Protein AF-A0A6N9BE50-F1 (afdb_monomer)

Sequence (138 aa):
MADLAGRLWEARRAGTLVEAEARQDLAGLDDAYRVQERAVRASGHARAGWKVGSTSAEARRKLGTDRPGAGALLEPFCFEAGAEVPVFAAHAPAVEGEFVFVMGEGLPPREAPFEREDVMAAVMGVTGGIEVVGSRFE

Mean predicted aligned error: 3.66 Å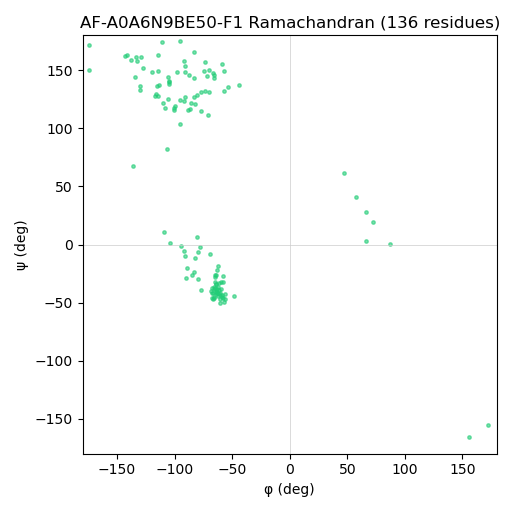

Nearest PDB structures (foldseek):
  8ih6-assembly1_B  TM=8.734E-01  e=4.306E-06  Pseudomonas sp.
  2eb6-assembly1_D-2  TM=8.739E-01  e=4.039E-06  Escherichia coli
  2eb6-assembly1_A  TM=8.717E-01  e=5.926E-06  Escherichia coli
  5d2j-assembly1_A  TM=7.900E-01  e=5.196E-05  Pseudomonas putida
  5d2i-assembly2_B  TM=8.525E-01  e=3.106E-04  Pseudomonas putida

Solvent-accessible surface area (backbone atoms only — not comparable to full-atom values): 8536 Å² total; per-residue (Å²): 115,96,58,53,24,57,52,48,45,49,18,65,75,71,47,45,67,40,66,58,70,75,58,70,78,50,90,43,69,70,48,50,50,53,36,50,53,46,21,50,59,70,65,74,57,59,72,69,49,74,45,80,40,45,80,48,75,65,46,12,62,76,70,74,40,96,59,62,45,81,44,81,35,41,48,94,78,63,75,63,92,90,63,90,76,95,78,43,73,78,22,62,62,46,81,45,85,44,80,42,76,41,67,71,46,85,84,75,93,64,94,67,82,83,50,70,67,60,54,57,71,25,43,68,45,76,43,83,41,77,44,80,46,63,47,45,52,100

pLDDT: mean 93.84, std 5.9, range [52.91, 98.19]

Secondary structure (DSSP, 8-state):
-TTHHHHHHHHHHHT--B-GGGGTT--SHHHHHHHHHHHHHHH-PPEEEEEEE--SHHHHHHHT-SS-EEEEEEGGG---TT------GGG--EEEEEEEEEESS-----SSPPPHHHHHHHEEEEEEEEEEE--SB-

Structure (mmCIF, N/CA/C/O backbone):
data_AF-A0A6N9BE50-F1
#
_entry.id   AF-A0A6N9BE50-F1
#
loop_
_atom_site.group_PDB
_atom_site.id
_atom_site.type_symbol
_atom_site.label_atom_id
_atom_site.label_alt_id
_atom_site.label_comp_id
_atom_site.label_asym_id
_atom_site.label_entity_id
_atom_site.label_seq_id
_atom_site.pdbx_PDB_ins_code
_atom_site.Cartn_x
_atom_site.Cartn_y
_atom_site.Cartn_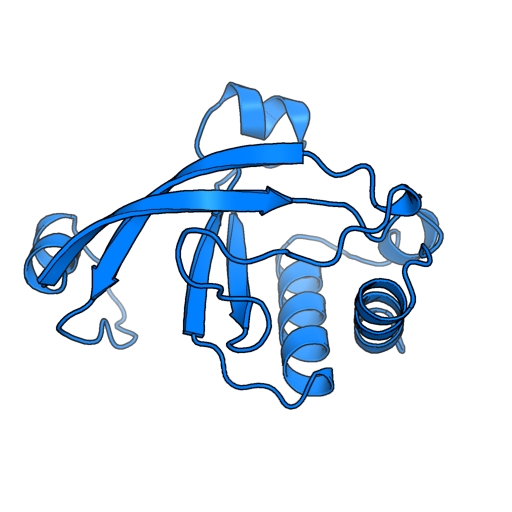z
_atom_site.occupancy
_atom_site.B_iso_or_equiv
_atom_site.auth_seq_id
_atom_site.auth_comp_id
_atom_site.auth_asym_id
_atom_site.auth_atom_id
_atom_site.pdbx_PDB_model_num
ATOM 1 N N . MET A 1 1 ? 4.307 -0.035 -20.686 1.00 52.91 1 MET A N 1
ATOM 2 C CA . MET A 1 1 ? 3.083 -0.363 -19.887 1.00 52.91 1 MET A CA 1
ATOM 3 C C . MET A 1 1 ? 2.667 -1.846 -19.856 1.00 52.91 1 MET A C 1
ATOM 5 O O . MET A 1 1 ? 2.378 -2.330 -18.765 1.00 52.91 1 MET A O 1
ATOM 9 N N . ALA A 1 2 ? 2.558 -2.568 -20.983 1.00 54.88 2 ALA A N 1
ATOM 10 C CA . ALA A 1 2 ? 2.282 -4.017 -20.956 1.00 54.88 2 ALA A CA 1
ATOM 11 C C . ALA A 1 2 ? 3.542 -4.735 -20.438 1.00 54.88 2 ALA A C 1
ATOM 13 O O . ALA A 1 2 ? 4.574 -4.635 -21.080 1.00 54.88 2 ALA A O 1
ATOM 14 N N . ASP A 1 3 ? 3.656 -5.365 -19.277 1.00 86.50 3 ASP A N 1
ATOM 15 C CA . ASP A 1 3 ? 2.755 -5.826 -18.226 1.00 86.50 3 ASP A CA 1
ATOM 16 C C . ASP A 1 3 ? 3.405 -5.454 -16.869 1.00 86.50 3 ASP A C 1
ATOM 18 O O . ASP A 1 3 ? 3.937 -6.290 -16.142 1.00 86.50 3 ASP A O 1
ATOM 22 N N . LEU A 1 4 ? 3.499 -4.153 -16.554 1.00 94.81 4 LEU A N 1
ATOM 23 C CA . LEU A 1 4 ? 4.179 -3.725 -15.317 1.00 94.81 4 LEU A CA 1
ATOM 24 C C . LEU A 1 4 ? 3.470 -4.277 -14.069 1.00 94.81 4 LEU A C 1
ATOM 26 O O . LEU A 1 4 ? 4.117 -4.663 -13.103 1.00 94.81 4 LEU A O 1
ATOM 30 N N . ALA A 1 5 ? 2.142 -4.351 -14.114 1.00 95.75 5 ALA A N 1
ATOM 31 C CA . ALA A 1 5 ? 1.327 -4.899 -13.041 1.00 95.75 5 ALA A CA 1
ATOM 32 C C . ALA A 1 5 ? 1.647 -6.373 -12.741 1.00 95.75 5 ALA A C 1
ATOM 34 O O . ALA A 1 5 ? 1.899 -6.704 -11.583 1.00 95.75 5 ALA A O 1
ATOM 35 N N . GLY A 1 6 ? 1.674 -7.239 -13.760 1.00 95.50 6 GLY A N 1
ATOM 36 C CA . GLY A 1 6 ? 2.025 -8.648 -13.597 1.00 95.50 6 GLY A CA 1
ATOM 37 C C . GLY A 1 6 ? 3.469 -8.825 -13.142 1.00 95.50 6 GLY A C 1
ATOM 38 O O . GLY A 1 6 ? 3.720 -9.558 -12.190 1.00 95.50 6 GLY A O 1
ATOM 39 N N . ARG A 1 7 ? 4.412 -8.061 -13.712 1.00 96.19 7 ARG A N 1
ATOM 40 C CA . ARG A 1 7 ? 5.819 -8.064 -13.269 1.00 96.19 7 ARG A CA 1
ATOM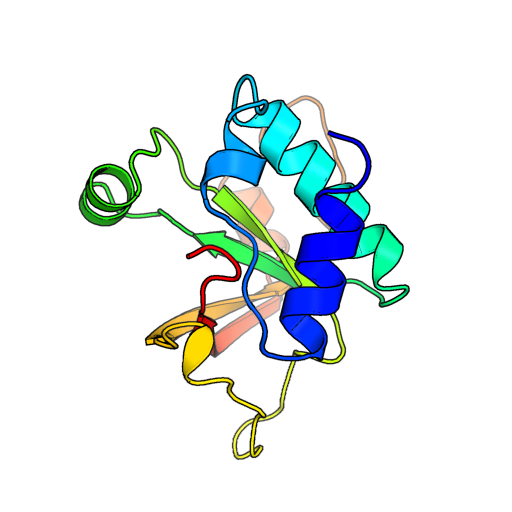 41 C C . ARG A 1 7 ? 5.971 -7.699 -11.793 1.00 96.19 7 ARG A C 1
ATOM 43 O O . ARG A 1 7 ? 6.689 -8.385 -11.077 1.00 96.19 7 ARG A O 1
ATOM 50 N N . LEU A 1 8 ? 5.291 -6.651 -11.323 1.00 96.44 8 LEU A N 1
ATOM 51 C CA . LEU A 1 8 ? 5.328 -6.244 -9.912 1.00 96.44 8 LEU A CA 1
ATOM 52 C C . LEU A 1 8 ? 4.689 -7.288 -8.990 1.00 96.44 8 LEU A C 1
ATOM 54 O O . LEU A 1 8 ? 5.168 -7.494 -7.873 1.00 96.44 8 LEU A O 1
ATOM 58 N N . TRP A 1 9 ? 3.620 -7.946 -9.443 1.00 96.06 9 TRP A N 1
ATOM 59 C CA . TRP A 1 9 ? 2.987 -9.029 -8.697 1.00 96.06 9 TRP A CA 1
ATOM 60 C C . TRP A 1 9 ? 3.896 -10.260 -8.585 1.00 96.06 9 TRP A C 1
ATOM 62 O O . TRP A 1 9 ? 4.109 -10.766 -7.483 1.00 96.06 9 TRP A O 1
ATOM 72 N N . GLU A 1 10 ? 4.505 -10.693 -9.687 1.00 95.94 10 GLU A N 1
ATOM 73 C CA . GLU A 1 10 ? 5.455 -11.807 -9.679 1.00 95.94 10 GLU A CA 1
ATOM 74 C C . GLU A 1 10 ? 6.706 -11.475 -8.861 1.00 95.94 10 GLU A C 1
ATOM 76 O O . GLU A 1 10 ? 7.123 -12.282 -8.035 1.00 95.94 10 GLU A O 1
ATOM 81 N N . ALA A 1 11 ? 7.238 -10.254 -8.971 1.00 96.31 11 ALA A N 1
ATOM 82 C CA . ALA A 1 11 ? 8.353 -9.788 -8.147 1.00 96.31 11 ALA A CA 1
ATOM 83 C C . ALA A 1 11 ? 8.027 -9.818 -6.644 1.00 96.31 11 ALA A C 1
ATOM 85 O O . ALA A 1 11 ? 8.856 -10.214 -5.821 1.00 96.31 11 ALA A O 1
ATOM 86 N N . ARG A 1 12 ? 6.786 -9.475 -6.269 1.00 95.25 12 ARG A N 1
ATOM 87 C CA . ARG A 1 12 ? 6.308 -9.599 -4.885 1.00 95.25 12 ARG A CA 1
ATOM 88 C C . ARG A 1 12 ? 6.309 -11.050 -4.404 1.00 95.25 12 ARG A C 1
ATOM 90 O O . ARG A 1 12 ? 6.687 -11.286 -3.262 1.00 95.25 12 ARG A O 1
ATOM 97 N N . ARG A 1 13 ? 5.886 -11.999 -5.242 1.00 94.69 13 ARG A N 1
ATOM 98 C CA . ARG A 1 13 ? 5.792 -13.426 -4.888 1.00 94.69 13 ARG A CA 1
ATOM 99 C C . ARG A 1 13 ? 7.143 -14.134 -4.877 1.00 94.69 13 ARG A C 1
ATOM 101 O O . ARG A 1 13 ? 7.373 -14.982 -4.022 1.00 94.69 13 ARG A O 1
ATOM 108 N N . ALA A 1 14 ? 8.004 -13.805 -5.834 1.00 95.62 14 ALA A N 1
ATOM 109 C CA . ALA A 1 14 ? 9.275 -14.481 -6.065 1.00 95.62 14 ALA A CA 1
ATOM 110 C C . ALA A 1 14 ? 10.450 -13.857 -5.298 1.00 95.62 14 ALA A C 1
ATOM 112 O O . ALA A 1 14 ? 11.540 -14.424 -5.295 1.00 95.62 14 ALA A O 1
ATOM 113 N N . GLY A 1 15 ? 10.259 -12.688 -4.677 1.00 96.31 15 GLY A N 1
ATOM 114 C CA . GLY A 1 15 ? 11.341 -11.982 -3.991 1.00 96.31 15 GLY A CA 1
ATOM 115 C C . GLY A 1 15 ? 12.358 -11.342 -4.931 1.00 96.31 15 GLY A C 1
ATOM 116 O O . GLY A 1 15 ? 13.477 -11.057 -4.514 1.00 96.31 15 GLY A O 1
ATOM 117 N N . THR A 1 16 ? 11.981 -11.128 -6.191 1.00 97.50 16 THR A N 1
ATOM 118 C CA . THR A 1 16 ? 12.807 -10.460 -7.201 1.00 97.50 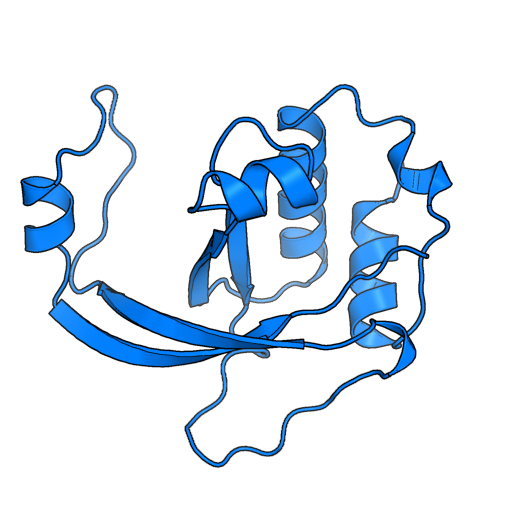16 THR A CA 1
ATOM 119 C C . THR A 1 16 ? 12.461 -8.974 -7.295 1.00 97.50 16 THR A C 1
ATOM 121 O O . THR A 1 16 ? 11.536 -8.493 -6.629 1.00 97.50 16 THR A O 1
ATOM 124 N N . LEU A 1 17 ? 13.227 -8.245 -8.106 1.00 97.81 17 LEU A N 1
ATOM 125 C CA . LEU A 1 17 ? 13.028 -6.829 -8.397 1.00 97.81 17 LEU A CA 1
ATOM 126 C C . LEU A 1 17 ? 12.667 -6.621 -9.870 1.00 97.81 17 LEU A C 1
ATOM 128 O O . LEU A 1 17 ? 12.821 -7.506 -10.713 1.00 97.81 17 LEU A O 1
ATOM 132 N N . VAL A 1 18 ? 12.133 -5.441 -10.148 1.00 97.12 18 VAL A N 1
ATOM 133 C CA . VAL A 1 18 ? 11.817 -4.918 -11.470 1.00 97.12 18 VAL A CA 1
ATOM 134 C C . VAL A 1 18 ? 12.704 -3.696 -11.690 1.00 97.12 18 VAL A C 1
ATOM 136 O O . VAL A 1 18 ? 12.696 -2.799 -10.852 1.00 97.12 18 VAL A O 1
ATOM 139 N N . GLU A 1 19 ? 13.401 -3.634 -12.825 1.00 95.94 19 GLU A N 1
ATOM 140 C CA . GLU A 1 19 ? 14.208 -2.466 -13.221 1.00 95.94 19 GLU A CA 1
ATOM 141 C C . GLU A 1 19 ? 13.480 -1.132 -12.987 1.00 95.94 19 GLU A C 1
ATOM 143 O O . GLU A 1 19 ? 12.293 -0.983 -13.329 1.00 95.94 19 GLU A O 1
ATOM 148 N N . ALA A 1 20 ? 14.193 -0.139 -12.455 1.00 92.50 20 ALA A N 1
ATOM 149 C CA . ALA A 1 20 ? 13.631 1.172 -12.142 1.00 92.50 20 ALA A CA 1
ATOM 150 C C . ALA A 1 20 ? 13.053 1.878 -13.384 1.00 92.50 20 ALA A C 1
ATOM 152 O O . ALA A 1 20 ? 12.040 2.573 -13.284 1.00 92.50 20 ALA A O 1
ATOM 153 N N . GLU A 1 21 ? 13.629 1.657 -14.566 1.00 93.56 21 GLU A N 1
ATOM 154 C CA . GLU A 1 21 ? 13.205 2.212 -15.856 1.00 93.56 21 GLU A CA 1
ATOM 155 C C . GLU A 1 21 ? 11.805 1.738 -16.250 1.00 93.56 21 GLU A C 1
ATOM 157 O O . GLU A 1 21 ? 11.111 2.408 -17.011 1.00 93.56 21 GLU A O 1
ATOM 162 N N . ALA A 1 22 ? 11.322 0.620 -15.701 1.00 91.94 22 ALA A N 1
ATOM 163 C CA . ALA A 1 22 ? 9.988 0.119 -16.007 1.00 91.94 22 ALA A CA 1
ATOM 164 C C . ALA A 1 22 ? 8.867 1.094 -15.590 1.00 91.94 22 ALA A C 1
ATOM 166 O O . ALA A 1 22 ? 7.748 0.982 -16.097 1.00 91.94 22 ALA A O 1
ATOM 167 N N . ARG A 1 23 ? 9.158 2.058 -14.700 1.00 90.56 23 ARG A N 1
ATOM 168 C CA . ARG A 1 23 ? 8.224 3.119 -14.287 1.00 90.56 23 ARG A CA 1
ATOM 169 C C . ARG A 1 23 ? 8.359 4.427 -15.079 1.00 90.56 23 ARG A C 1
ATOM 171 O O . ARG A 1 23 ? 7.583 5.342 -14.824 1.00 90.56 23 ARG A O 1
ATOM 178 N N . GLN A 1 24 ? 9.294 4.524 -16.031 1.00 88.69 24 GLN A N 1
ATOM 179 C CA . GLN A 1 24 ? 9.541 5.753 -16.807 1.00 88.69 24 GLN A CA 1
ATOM 180 C C . GLN A 1 24 ? 8.360 6.152 -17.706 1.00 88.69 24 GLN A C 1
ATOM 182 O O . GLN A 1 24 ? 8.170 7.329 -17.990 1.00 88.69 24 GLN A O 1
ATOM 187 N N . ASP A 1 25 ? 7.549 5.172 -18.116 1.00 85.69 25 ASP A N 1
ATOM 188 C CA . ASP A 1 25 ? 6.372 5.385 -18.964 1.00 85.69 25 ASP A CA 1
ATOM 189 C C . ASP A 1 25 ? 5.147 5.898 -18.181 1.00 85.69 25 ASP A C 1
ATOM 191 O O . ASP A 1 25 ? 4.103 6.146 -18.784 1.00 85.69 25 ASP A O 1
ATOM 195 N N . LEU A 1 26 ? 5.211 5.982 -16.845 1.00 90.62 26 LEU A N 1
ATOM 196 C CA . LEU A 1 26 ? 4.076 6.432 -16.038 1.00 90.62 26 LEU A CA 1
ATOM 197 C C . LEU A 1 26 ? 3.965 7.957 -16.123 1.00 90.62 26 LEU A C 1
ATOM 199 O O . LEU A 1 26 ? 4.829 8.673 -15.621 1.00 90.62 26 LEU A O 1
ATOM 203 N N . ALA A 1 27 ? 2.874 8.464 -16.704 1.00 89.06 27 ALA A N 1
ATOM 204 C CA . ALA A 1 27 ? 2.674 9.901 -16.901 1.00 89.06 27 ALA A CA 1
ATOM 205 C C . ALA A 1 27 ? 2.224 10.641 -15.626 1.00 89.06 27 ALA A C 1
ATOM 207 O O . ALA A 1 27 ? 2.034 11.857 -15.641 1.00 89.06 27 ALA A O 1
ATOM 208 N N . GLY A 1 28 ? 2.030 9.920 -14.519 1.00 87.88 28 GLY A N 1
ATOM 209 C CA . GLY A 1 28 ? 1.654 10.493 -13.235 1.00 87.88 28 GLY A CA 1
ATOM 210 C C . GLY A 1 28 ? 0.940 9.504 -12.320 1.00 87.88 28 GLY A C 1
ATOM 211 O O . GLY A 1 28 ? 0.929 8.290 -12.537 1.00 87.88 28 GLY A O 1
ATOM 212 N N . LEU A 1 29 ? 0.322 10.051 -11.275 1.00 87.81 29 LEU A N 1
ATOM 213 C CA . LEU A 1 29 ? -0.298 9.278 -10.203 1.00 87.81 29 LEU A CA 1
ATOM 214 C C . LEU A 1 29 ? -1.489 8.427 -10.674 1.00 87.81 29 LEU A C 1
ATOM 216 O O . LEU A 1 29 ? -1.667 7.313 -10.188 1.00 87.81 29 LEU A O 1
ATOM 220 N N . ASP A 1 30 ? -2.268 8.900 -11.647 1.00 91.31 30 ASP A N 1
ATOM 221 C CA . ASP A 1 30 ? -3.393 8.131 -12.196 1.00 91.31 30 ASP A CA 1
ATOM 222 C C . ASP A 1 30 ? -2.917 6.851 -12.898 1.00 91.31 30 ASP A C 1
ATOM 224 O O . ASP A 1 30 ? -3.523 5.790 -12.741 1.00 91.31 30 ASP A O 1
ATOM 228 N N . ASP A 1 31 ? -1.794 6.913 -13.619 1.00 93.56 31 ASP A N 1
ATOM 229 C CA . ASP A 1 31 ? -1.190 5.729 -14.234 1.00 93.56 31 ASP A CA 1
ATOM 230 C C . ASP A 1 31 ? -0.625 4.777 -13.180 1.00 93.56 31 ASP A C 1
ATOM 232 O O . ASP A 1 31 ? -0.822 3.564 -13.280 1.00 93.56 31 ASP A O 1
ATOM 236 N N . ALA A 1 32 ? 0.004 5.312 -12.129 1.00 93.00 32 ALA A N 1
ATOM 237 C CA . ALA A 1 32 ? 0.465 4.508 -11.001 1.00 93.00 32 ALA A CA 1
ATOM 238 C C . ALA A 1 32 ? -0.700 3.758 -10.324 1.00 93.00 32 ALA A C 1
ATOM 240 O O . ALA A 1 32 ? -0.594 2.556 -10.070 1.00 93.00 32 ALA A O 1
ATOM 241 N N . TYR A 1 33 ? -1.847 4.416 -10.114 1.00 94.38 33 TYR A N 1
ATOM 242 C CA . TYR A 1 33 ? -3.040 3.768 -9.561 1.00 94.38 33 TYR A CA 1
ATOM 243 C C . TYR A 1 33 ? -3.650 2.727 -10.503 1.00 94.38 33 TYR A C 1
ATOM 245 O O . TYR A 1 33 ? -4.059 1.663 -10.037 1.00 94.38 33 TYR A O 1
ATOM 253 N N . ARG A 1 34 ? -3.655 2.961 -11.823 1.00 95.69 34 ARG A N 1
ATOM 254 C CA . ARG A 1 34 ? -4.079 1.943 -12.804 1.00 95.69 34 ARG A CA 1
ATOM 255 C C . ARG A 1 34 ? -3.183 0.707 -12.759 1.00 95.69 34 ARG A C 1
ATOM 257 O O . ARG A 1 34 ? -3.681 -0.413 -12.870 1.00 95.69 34 ARG A O 1
ATOM 264 N N . VAL A 1 35 ? -1.871 0.885 -12.594 1.00 96.00 35 VAL A N 1
ATOM 265 C CA . VAL A 1 35 ? -0.930 -0.234 -12.422 1.00 96.00 35 VAL A CA 1
ATOM 266 C C . VAL A 1 35 ? -1.201 -0.972 -11.113 1.00 96.00 35 VAL A C 1
ATOM 268 O O . VAL A 1 35 ? -1.288 -2.199 -11.135 1.00 96.00 35 VAL A O 1
ATOM 271 N N . GLN A 1 36 ? -1.410 -0.255 -10.003 1.00 96.00 36 GLN A N 1
ATOM 272 C CA . GLN A 1 36 ? -1.776 -0.859 -8.720 1.00 96.00 36 GLN A CA 1
ATOM 273 C C . GLN A 1 36 ? -3.061 -1.687 -8.835 1.00 96.00 36 GLN A C 1
ATOM 275 O O . GLN A 1 36 ? -3.081 -2.844 -8.422 1.00 96.00 36 GLN A O 1
ATOM 280 N N . GLU A 1 37 ? -4.122 -1.135 -9.427 1.00 95.88 37 GLU A N 1
ATOM 281 C CA . GLU A 1 37 ? -5.398 -1.839 -9.591 1.00 95.88 37 GLU A CA 1
ATOM 282 C C . GLU A 1 37 ? -5.237 -3.111 -10.434 1.00 95.88 37 GLU A C 1
ATOM 284 O O . GLU A 1 37 ? -5.773 -4.168 -10.095 1.00 95.88 37 GLU A O 1
ATOM 289 N N . ARG A 1 38 ? -4.450 -3.040 -11.513 1.00 96.19 38 ARG A N 1
ATOM 290 C CA . ARG A 1 38 ? -4.148 -4.206 -12.351 1.00 96.19 38 ARG A CA 1
ATOM 291 C C . ARG A 1 38 ? -3.325 -5.254 -11.608 1.00 96.19 38 ARG A C 1
ATOM 293 O O . ARG A 1 38 ? -3.603 -6.433 -11.785 1.00 96.19 38 ARG A O 1
ATOM 300 N N . ALA A 1 39 ? -2.366 -4.859 -10.770 1.00 95.50 39 ALA A N 1
ATOM 301 C CA . ALA A 1 39 ? -1.571 -5.793 -9.971 1.00 95.50 39 ALA A CA 1
ATOM 302 C C . ALA A 1 39 ? -2.438 -6.491 -8.910 1.00 95.50 39 ALA A C 1
ATOM 304 O O . ALA A 1 39 ? -2.364 -7.706 -8.746 1.00 95.50 39 ALA A O 1
ATOM 305 N N . VAL A 1 40 ? -3.332 -5.742 -8.254 1.00 95.44 40 VAL A N 1
ATOM 306 C CA . VAL A 1 40 ? -4.342 -6.299 -7.341 1.00 95.44 40 VAL A CA 1
ATOM 307 C C . VAL A 1 40 ? -5.238 -7.291 -8.080 1.00 95.44 40 VAL A C 1
ATOM 309 O O . VAL A 1 40 ? -5.452 -8.398 -7.596 1.00 95.44 40 VAL A O 1
ATOM 312 N N . ARG A 1 41 ? -5.712 -6.951 -9.282 1.00 94.75 41 ARG A N 1
ATOM 313 C CA . ARG A 1 41 ? -6.528 -7.860 -10.097 1.00 94.75 41 ARG A CA 1
ATOM 314 C C . ARG A 1 41 ? -5.760 -9.117 -10.515 1.00 94.75 41 ARG A C 1
ATOM 316 O O . ARG A 1 41 ? -6.317 -10.207 -10.445 1.00 94.75 41 ARG A O 1
ATOM 323 N N . ALA A 1 42 ? -4.497 -8.972 -10.911 1.00 92.25 42 ALA A N 1
ATOM 324 C CA . ALA A 1 42 ? -3.620 -10.083 -11.280 1.00 92.25 42 ALA A CA 1
ATOM 325 C C . ALA A 1 42 ? -3.338 -11.029 -10.103 1.00 92.25 42 ALA A C 1
ATOM 327 O O . ALA A 1 42 ? -3.112 -12.216 -10.321 1.00 92.25 42 ALA A O 1
ATOM 328 N N . SER A 1 43 ? -3.405 -10.527 -8.865 1.00 93.88 43 SER A N 1
ATOM 329 C CA . SER A 1 43 ? -3.230 -11.358 -7.674 1.00 93.88 43 SER A CA 1
ATOM 330 C C . SER A 1 43 ? -4.324 -12.407 -7.478 1.00 93.88 43 SER A C 1
ATOM 332 O O . SER A 1 43 ? -4.074 -13.437 -6.861 1.00 93.88 43 SER A O 1
ATOM 334 N N . GLY A 1 44 ? -5.543 -12.144 -7.967 1.00 95.62 44 GLY A N 1
ATOM 335 C CA . GLY A 1 44 ? -6.713 -12.987 -7.712 1.00 95.62 44 GLY A CA 1
ATOM 336 C C . GLY A 1 44 ? -7.177 -13.015 -6.249 1.00 95.62 44 GLY A C 1
ATOM 337 O O . GLY A 1 44 ? -8.125 -13.728 -5.932 1.00 95.62 44 GLY A O 1
ATOM 338 N N . HIS A 1 45 ? -6.541 -12.251 -5.356 1.00 96.81 45 HIS A N 1
ATOM 339 C CA . HIS A 1 45 ? -6.887 -12.205 -3.941 1.00 96.81 45 HIS A CA 1
ATOM 340 C C . HIS A 1 45 ? -7.915 -11.119 -3.643 1.00 96.81 45 HIS A C 1
ATOM 342 O O . HIS A 1 45 ? -7.939 -10.057 -4.272 1.00 96.81 45 HIS A O 1
ATOM 348 N N . ALA A 1 46 ? -8.746 -11.376 -2.636 1.00 96.19 46 ALA A N 1
ATOM 349 C CA . ALA A 1 46 ? -9.639 -10.365 -2.109 1.00 96.19 46 ALA A CA 1
ATOM 350 C C . ALA A 1 46 ? -8.853 -9.287 -1.347 1.00 96.19 46 ALA A C 1
ATOM 352 O O . ALA A 1 46 ? -7.774 -9.511 -0.784 1.00 96.19 46 ALA A O 1
ATOM 353 N N . ARG A 1 47 ? -9.406 -8.075 -1.378 1.00 95.81 47 ARG A N 1
ATOM 354 C CA . ARG A 1 47 ? -8.877 -6.921 -0.657 1.00 95.81 47 ARG A CA 1
ATOM 355 C C . ARG A 1 47 ? -9.443 -6.933 0.760 1.00 95.81 47 ARG A C 1
ATOM 357 O O . ARG A 1 47 ? -10.653 -6.822 0.919 1.00 95.81 47 ARG A O 1
ATOM 364 N N . ALA A 1 48 ? -8.562 -6.971 1.751 1.00 96.31 48 ALA A N 1
ATOM 365 C CA . ALA A 1 48 ? -8.907 -6.892 3.169 1.00 96.31 48 ALA A CA 1
ATOM 366 C C . ALA A 1 48 ? -9.097 -5.440 3.647 1.00 96.31 48 ALA A C 1
ATOM 368 O O . ALA A 1 48 ? -9.788 -5.187 4.627 1.00 96.31 48 ALA A O 1
ATOM 369 N N . GLY A 1 49 ? -8.492 -4.465 2.959 1.00 96.25 49 GLY A N 1
ATOM 370 C CA . GLY A 1 49 ? -8.592 -3.059 3.345 1.00 96.25 49 GLY A CA 1
ATOM 371 C C . GLY A 1 49 ? -7.676 -2.137 2.549 1.00 96.25 49 GLY A C 1
ATOM 372 O O . GLY A 1 49 ? -7.278 -2.447 1.421 1.00 96.25 49 GLY A O 1
ATOM 373 N N . TRP A 1 50 ? -7.342 -1.000 3.156 1.00 97.00 50 TRP A N 1
ATOM 374 C CA . TRP A 1 50 ? -6.481 0.028 2.578 1.00 97.00 50 TRP A CA 1
ATOM 375 C C . TRP A 1 50 ? -5.445 0.511 3.592 1.00 97.00 50 TRP A C 1
ATOM 377 O O . TRP A 1 50 ? -5.749 0.667 4.770 1.00 97.00 50 TRP A O 1
ATOM 387 N N . LYS A 1 51 ? -4.243 0.807 3.103 1.00 96.38 51 LYS A N 1
ATOM 388 C CA . LYS A 1 51 ? -3.194 1.551 3.807 1.00 96.38 51 LYS A CA 1
ATOM 389 C C . LYS A 1 51 ? -3.128 2.954 3.221 1.00 96.38 51 LYS A C 1
ATOM 391 O O . LYS A 1 51 ? -3.148 3.102 2.000 1.00 96.38 51 LYS A O 1
ATOM 396 N N . VAL A 1 52 ? -2.980 3.968 4.069 1.00 95.50 52 VAL A N 1
ATOM 397 C CA . VAL A 1 52 ? -2.662 5.336 3.642 1.00 95.50 52 VAL A CA 1
ATOM 398 C C . VAL A 1 52 ? -1.218 5.657 4.021 1.00 95.50 52 VAL A C 1
ATOM 400 O O . VAL A 1 52 ? -0.866 5.661 5.194 1.00 95.50 52 VAL A O 1
ATOM 403 N N . GLY A 1 53 ? -0.374 5.911 3.023 1.00 92.75 53 GLY A N 1
ATOM 404 C CA . GLY A 1 53 ? 1.036 6.262 3.190 1.00 92.75 53 GLY A CA 1
ATOM 405 C C . GLY A 1 53 ? 1.334 7.710 2.807 1.00 92.75 53 GLY A C 1
ATOM 406 O O . GLY A 1 53 ? 0.485 8.421 2.272 1.00 92.75 53 GLY A O 1
ATOM 407 N N . SER A 1 54 ? 2.571 8.150 3.047 1.00 91.25 54 SER A N 1
ATOM 408 C CA . SER A 1 54 ? 3.021 9.518 2.736 1.00 91.25 54 SER A CA 1
ATOM 409 C C . SER A 1 54 ? 2.185 10.616 3.430 1.00 91.25 54 SER A C 1
ATOM 411 O O . SER A 1 54 ? 1.826 11.657 2.870 1.00 91.25 54 SER A O 1
ATOM 413 N N . THR A 1 55 ? 1.833 10.369 4.693 1.00 89.50 55 THR A N 1
ATOM 414 C CA . THR A 1 55 ? 0.923 11.216 5.481 1.00 89.50 55 THR A CA 1
ATOM 415 C C . THR A 1 55 ? 1.604 12.458 6.059 1.00 89.50 55 THR A C 1
ATOM 417 O O . THR A 1 55 ? 0.969 13.511 6.172 1.00 89.50 55 THR A O 1
ATOM 420 N N . SER A 1 56 ? 2.908 12.403 6.351 1.00 88.94 56 SER A N 1
ATOM 421 C CA . SER A 1 56 ? 3.684 13.548 6.846 1.00 88.94 56 SER A CA 1
ATOM 422 C C . SER A 1 56 ? 4.337 14.350 5.713 1.00 88.94 56 SER A C 1
ATOM 424 O O . SER A 1 56 ? 4.642 13.823 4.643 1.00 88.94 56 SER A O 1
ATOM 426 N N . ALA A 1 57 ? 4.588 15.643 5.946 1.00 88.88 57 ALA A N 1
ATOM 427 C CA . ALA A 1 57 ? 5.303 16.489 4.983 1.00 88.88 57 ALA A CA 1
ATOM 428 C C . ALA A 1 57 ? 6.729 15.978 4.710 1.00 88.88 57 ALA A C 1
ATOM 430 O O . ALA A 1 57 ? 7.230 16.074 3.592 1.00 88.88 57 ALA A O 1
ATOM 431 N N . GLU A 1 58 ? 7.369 15.396 5.725 1.00 88.69 58 GLU A N 1
ATOM 432 C CA . GLU A 1 58 ? 8.688 14.792 5.587 1.00 88.69 58 GLU A CA 1
ATOM 433 C C . GLU A 1 58 ? 8.656 13.537 4.707 1.00 88.69 58 GLU A C 1
ATOM 435 O O . GLU A 1 58 ? 9.492 13.418 3.811 1.00 88.69 58 GLU A O 1
ATOM 440 N N . ALA A 1 59 ? 7.692 12.634 4.927 1.00 86.00 59 ALA A N 1
ATOM 441 C CA . ALA A 1 59 ? 7.512 11.439 4.104 1.00 86.00 59 ALA A CA 1
ATOM 442 C C . ALA A 1 59 ? 7.222 11.825 2.649 1.00 86.00 59 ALA A C 1
ATOM 444 O O . ALA A 1 59 ? 7.869 11.313 1.739 1.00 86.00 59 ALA A O 1
ATOM 445 N N . ARG A 1 60 ? 6.353 12.821 2.441 1.00 90.81 60 ARG A N 1
ATOM 446 C CA . ARG A 1 60 ? 6.063 13.382 1.116 1.00 90.81 60 ARG A CA 1
ATOM 447 C C . ARG A 1 60 ? 7.304 13.897 0.402 1.00 90.81 60 ARG A C 1
ATOM 449 O O . ARG A 1 60 ? 7.533 13.543 -0.750 1.00 90.81 60 ARG A O 1
ATOM 456 N N . ARG A 1 61 ? 8.146 14.667 1.097 1.00 86.94 61 ARG A N 1
ATOM 457 C CA . ARG A 1 61 ? 9.420 15.158 0.554 1.00 86.94 61 ARG A CA 1
ATOM 458 C C . ARG A 1 61 ? 10.379 14.014 0.217 1.00 86.94 61 ARG A C 1
ATOM 460 O O . ARG A 1 61 ? 10.992 14.049 -0.842 1.00 86.94 61 ARG A O 1
ATOM 467 N N . LYS A 1 62 ? 10.516 13.021 1.102 1.00 83.12 62 LYS A N 1
ATOM 468 C CA . LYS A 1 62 ? 11.391 11.852 0.895 1.00 83.12 62 LYS A CA 1
ATOM 469 C C . LYS A 1 62 ? 10.946 11.001 -0.298 1.00 83.12 62 LYS A C 1
ATOM 471 O O . LYS A 1 62 ? 11.791 10.514 -1.035 1.00 83.12 62 LYS A O 1
ATOM 476 N N . LEU A 1 63 ? 9.636 10.845 -0.483 1.00 82.56 63 LEU A N 1
ATOM 477 C CA . LEU A 1 63 ? 9.040 10.011 -1.529 1.00 82.56 63 LEU A CA 1
ATOM 478 C C . LEU A 1 63 ? 8.743 10.773 -2.830 1.00 82.56 63 LEU A C 1
ATOM 480 O O . LEU A 1 63 ? 8.324 10.160 -3.807 1.00 82.56 63 LEU A O 1
ATOM 484 N N . GLY A 1 64 ? 8.935 12.095 -2.855 1.00 83.69 64 GLY A N 1
ATOM 485 C CA . GLY A 1 64 ? 8.627 12.925 -4.021 1.00 83.69 64 GLY A CA 1
ATOM 486 C C . GLY A 1 64 ? 7.132 12.989 -4.353 1.00 83.69 64 GLY A C 1
ATOM 487 O O . GLY A 1 64 ? 6.771 13.157 -5.513 1.00 83.69 64 GLY A O 1
ATOM 488 N N . THR A 1 65 ? 6.259 12.839 -3.355 1.00 85.88 65 THR A N 1
ATOM 489 C CA . THR A 1 65 ? 4.796 12.891 -3.521 1.00 85.88 65 THR A CA 1
ATOM 490 C C . THR A 1 65 ? 4.237 14.199 -2.973 1.00 85.88 65 THR A C 1
ATOM 492 O O . THR A 1 65 ? 4.675 14.664 -1.925 1.00 85.88 65 THR A O 1
ATOM 495 N N . ASP A 1 66 ? 3.216 14.757 -3.609 1.00 87.69 66 ASP A N 1
ATOM 496 C CA . ASP A 1 66 ? 2.535 15.988 -3.187 1.00 87.69 66 ASP A CA 1
ATOM 497 C C . ASP A 1 66 ? 1.361 15.745 -2.219 1.00 87.69 66 ASP A C 1
ATOM 499 O O . ASP A 1 66 ? 0.995 16.633 -1.446 1.00 87.69 66 ASP A O 1
ATOM 503 N N . ARG A 1 67 ? 0.818 14.525 -2.194 1.00 89.56 67 ARG A N 1
ATOM 504 C CA . ARG A 1 67 ? -0.299 14.104 -1.337 1.00 89.56 67 ARG A CA 1
ATOM 505 C C . ARG A 1 67 ? -0.121 12.675 -0.800 1.00 89.56 67 ARG A C 1
ATOM 507 O O . ARG A 1 67 ? 0.690 11.924 -1.345 1.00 89.56 67 ARG A O 1
ATOM 514 N N . PRO A 1 68 ? -0.865 12.284 0.253 1.00 92.38 68 PRO A N 1
ATOM 515 C CA . PRO A 1 68 ? -0.908 10.896 0.707 1.00 92.38 68 PRO A CA 1
ATOM 516 C C . PRO A 1 68 ? -1.364 9.933 -0.400 1.00 92.38 68 PRO A C 1
ATOM 518 O O . PRO A 1 68 ? -2.161 10.301 -1.267 1.00 92.38 68 PRO A O 1
ATOM 521 N N . GLY A 1 69 ? -0.869 8.697 -0.357 1.00 91.56 69 GLY A N 1
ATOM 522 C CA . GLY A 1 69 ? -1.215 7.631 -1.303 1.00 91.56 69 GLY A CA 1
ATOM 523 C C . GLY A 1 69 ? -1.967 6.486 -0.629 1.00 91.56 69 GLY A C 1
ATOM 524 O O . GLY A 1 69 ? -1.725 6.214 0.544 1.00 91.56 69 GLY A O 1
ATOM 525 N N . ALA A 1 70 ? -2.854 5.808 -1.362 1.00 94.25 70 ALA A N 1
ATOM 526 C CA . ALA A 1 70 ? -3.615 4.664 -0.856 1.00 94.25 70 ALA A CA 1
ATOM 527 C C . ALA A 1 70 ? -3.174 3.340 -1.507 1.00 94.25 70 ALA A C 1
ATOM 529 O O . ALA A 1 70 ? -3.265 3.175 -2.722 1.00 94.25 70 ALA A O 1
ATOM 530 N N . GLY A 1 71 ? -2.741 2.372 -0.702 1.00 95.88 71 GLY A N 1
ATOM 531 C CA . GLY A 1 71 ? -2.397 1.016 -1.136 1.00 95.88 71 GLY A CA 1
ATOM 532 C C . GLY A 1 71 ? -3.472 0.007 -0.741 1.00 95.88 71 GLY A C 1
ATOM 533 O O . GLY A 1 71 ? -4.025 0.091 0.353 1.00 95.88 71 GLY A O 1
ATOM 534 N N . ALA A 1 72 ? -3.779 -0.956 -1.611 1.00 96.56 72 ALA A N 1
ATOM 535 C CA . ALA A 1 72 ? -4.689 -2.049 -1.267 1.00 96.56 72 ALA A CA 1
ATOM 536 C C . ALA A 1 72 ? -3.982 -3.090 -0.383 1.00 96.56 72 ALA A C 1
ATOM 538 O O . ALA A 1 72 ? -2.903 -3.569 -0.734 1.00 96.56 72 ALA A O 1
ATOM 539 N N . LEU A 1 73 ? -4.622 -3.481 0.720 1.00 97.06 73 LEU A N 1
ATOM 540 C CA . LEU A 1 73 ? -4.208 -4.617 1.545 1.00 97.06 73 LEU A CA 1
ATOM 541 C C . LEU A 1 73 ? -4.925 -5.870 1.043 1.00 97.06 73 LEU A C 1
ATOM 543 O O . LEU A 1 73 ? -6.148 -5.854 0.903 1.00 97.06 73 LEU A O 1
ATOM 547 N N . LEU A 1 74 ? -4.190 -6.942 0.750 1.00 97.25 74 LEU A N 1
ATOM 548 C CA . LEU A 1 74 ? -4.772 -8.199 0.263 1.00 97.25 74 LEU A CA 1
ATOM 549 C C . LEU A 1 74 ? -4.770 -9.236 1.382 1.00 97.25 74 LEU A C 1
ATOM 551 O O . LEU A 1 74 ? -3.777 -9.341 2.101 1.00 97.25 74 LEU A O 1
ATOM 555 N N . GLU A 1 75 ? -5.850 -10.012 1.485 1.00 96.88 75 GLU A N 1
ATOM 556 C CA . GLU A 1 75 ? -6.099 -10.940 2.601 1.00 96.88 75 GLU A CA 1
ATOM 557 C C . GLU A 1 75 ? -4.912 -11.855 2.953 1.00 96.88 75 GLU A C 1
ATOM 559 O O . GLU A 1 75 ? -4.584 -11.935 4.134 1.00 96.88 75 GLU A O 1
ATOM 564 N N . PRO A 1 76 ? -4.185 -12.480 2.000 1.00 95.69 76 PRO A N 1
ATOM 565 C CA . PRO A 1 76 ? -3.079 -13.381 2.346 1.00 95.69 76 PRO A CA 1
ATOM 566 C C . PRO A 1 76 ? -1.850 -12.695 2.954 1.00 95.69 76 PRO A C 1
ATOM 568 O O . PRO A 1 76 ? -0.916 -13.381 3.359 1.00 95.69 76 PRO A O 1
ATOM 571 N N . PHE A 1 77 ? -1.805 -11.360 2.962 1.00 95.31 77 PHE A N 1
ATOM 572 C CA . PHE A 1 77 ? -0.728 -10.580 3.578 1.00 95.31 77 PHE A CA 1
ATOM 573 C C . PHE A 1 77 ? -1.179 -9.857 4.852 1.00 95.31 77 PHE A C 1
ATOM 575 O O . PHE A 1 77 ? -0.454 -9.000 5.355 1.00 95.31 77 PHE A O 1
ATOM 582 N N . CYS A 1 78 ? -2.368 -10.179 5.359 1.00 96.56 78 CYS A N 1
ATOM 583 C CA . CYS A 1 78 ? -2.836 -9.753 6.667 1.00 96.56 78 CYS A CA 1
ATOM 584 C C . CYS A 1 78 ? -2.623 -10.911 7.643 1.00 96.56 78 CYS A C 1
ATOM 586 O O . CYS A 1 78 ? -3.162 -11.998 7.451 1.00 96.56 78 CYS A O 1
ATOM 588 N N . PHE A 1 79 ? -1.810 -10.681 8.671 1.00 96.69 79 PHE A N 1
ATOM 589 C CA . PHE A 1 79 ? -1.411 -11.706 9.628 1.00 96.69 79 PHE A CA 1
ATOM 590 C C . PHE A 1 79 ? -1.850 -11.327 11.038 1.00 96.69 79 PHE A C 1
ATOM 592 O O . PHE A 1 79 ? -1.870 -10.148 11.395 1.00 96.69 79 PHE A O 1
ATOM 599 N N . GLU A 1 80 ? -2.150 -12.342 11.841 1.00 95.25 80 GLU A N 1
ATOM 600 C CA . GLU A 1 80 ? -2.430 -12.176 13.264 1.00 95.25 80 GLU A CA 1
ATOM 601 C C . GLU A 1 80 ? -1.153 -11.881 14.059 1.00 95.25 80 GLU A C 1
ATOM 603 O O . GLU A 1 80 ? -0.034 -12.221 13.656 1.00 95.25 80 GLU A O 1
ATOM 608 N N . ALA A 1 81 ? -1.322 -11.262 15.226 1.00 94.62 81 ALA A N 1
ATOM 609 C CA . ALA A 1 81 ? -0.208 -10.964 16.116 1.00 94.62 81 ALA A CA 1
ATOM 610 C C . ALA A 1 81 ? 0.563 -12.242 16.499 1.00 94.62 81 ALA A C 1
ATOM 612 O O . ALA A 1 81 ? -0.022 -13.247 16.902 1.00 94.62 81 ALA A O 1
ATOM 613 N N . GLY A 1 82 ? 1.894 -12.183 16.398 1.00 94.38 82 GLY A N 1
ATOM 614 C CA . GLY A 1 82 ? 2.783 -13.316 16.676 1.00 94.38 82 GLY A CA 1
ATOM 615 C C . GLY A 1 82 ? 3.041 -14.242 15.484 1.00 94.38 82 GLY A C 1
ATOM 616 O O . GLY A 1 82 ? 3.794 -15.200 15.634 1.00 94.38 82 GLY A O 1
ATOM 617 N N . ALA A 1 83 ? 2.464 -13.966 14.311 1.00 96.44 83 ALA A N 1
ATOM 618 C CA . ALA A 1 83 ? 2.772 -14.710 13.097 1.00 96.44 83 ALA A CA 1
ATOM 619 C C . ALA A 1 83 ? 4.222 -14.497 12.631 1.00 96.44 83 ALA A C 1
ATOM 621 O O . ALA A 1 83 ? 4.773 -13.396 12.707 1.00 96.44 83 ALA A O 1
ATOM 622 N N . GLU A 1 84 ? 4.809 -15.548 12.064 1.00 95.81 84 GLU A N 1
ATOM 623 C CA . GLU A 1 84 ? 6.014 -15.436 11.249 1.00 95.81 84 GLU A CA 1
ATOM 624 C C . GLU A 1 84 ? 5.616 -15.043 9.824 1.00 95.81 84 GLU A C 1
ATOM 626 O O . GLU A 1 84 ? 4.770 -15.690 9.203 1.00 95.81 84 GLU A O 1
ATOM 631 N N . VAL A 1 85 ? 6.218 -13.973 9.304 1.00 94.19 85 VAL A N 1
ATOM 632 C CA . VAL A 1 85 ? 5.894 -13.432 7.979 1.00 94.19 85 VAL A CA 1
ATOM 633 C C . VAL A 1 85 ? 7.073 -13.604 7.021 1.00 94.19 85 VAL A C 1
ATOM 635 O O . VAL A 1 85 ? 8.218 -13.352 7.407 1.00 94.19 85 VAL A O 1
ATOM 638 N N . PRO A 1 86 ? 6.838 -14.018 5.763 1.00 91.12 86 PRO A N 1
ATOM 639 C CA . PRO A 1 86 ? 7.906 -14.122 4.779 1.00 91.12 86 PRO A CA 1
ATOM 640 C C . PRO A 1 86 ? 8.396 -12.726 4.381 1.00 91.12 86 PRO A C 1
ATOM 642 O O . PRO A 1 86 ? 7.604 -11.853 4.024 1.00 91.12 86 PRO A O 1
ATOM 645 N N . VAL A 1 87 ? 9.715 -12.529 4.403 1.00 94.50 87 VAL A N 1
ATOM 646 C CA . VAL A 1 87 ? 10.359 -11.268 4.021 1.00 94.50 87 VAL A CA 1
ATOM 647 C C . VAL A 1 87 ? 11.476 -11.544 3.025 1.00 94.50 87 VAL A C 1
ATOM 649 O O . VAL A 1 87 ? 12.319 -12.413 3.241 1.00 94.50 87 VAL A O 1
ATOM 652 N N . PHE A 1 88 ? 11.512 -10.769 1.944 1.00 96.94 88 PHE A N 1
ATOM 653 C CA . PHE A 1 88 ? 12.600 -10.809 0.975 1.00 96.94 88 PHE A CA 1
ATOM 654 C C . PHE A 1 88 ? 13.555 -9.647 1.224 1.00 96.94 88 PHE A C 1
ATOM 656 O O . PHE A 1 88 ? 13.175 -8.487 1.080 1.00 96.94 88 PHE A O 1
ATOM 663 N N . ALA A 1 89 ? 14.810 -9.952 1.560 1.00 96.69 89 ALA A N 1
ATOM 664 C CA . ALA A 1 89 ? 15.834 -8.931 1.797 1.00 96.69 89 ALA A CA 1
ATOM 665 C C . ALA A 1 89 ? 16.039 -8.011 0.578 1.00 96.69 89 ALA A C 1
ATOM 667 O O . ALA A 1 89 ? 16.277 -6.818 0.746 1.00 96.69 89 ALA A O 1
ATOM 668 N N . ALA A 1 90 ? 15.868 -8.549 -0.637 1.00 97.31 90 ALA A N 1
ATOM 669 C CA . ALA A 1 90 ? 15.934 -7.789 -1.884 1.00 97.31 90 ALA A CA 1
ATOM 670 C C . ALA A 1 90 ? 14.916 -6.638 -1.943 1.00 97.31 90 ALA A C 1
ATOM 672 O O . ALA A 1 90 ? 15.176 -5.636 -2.591 1.00 97.31 90 ALA A O 1
ATOM 673 N N . HIS A 1 91 ? 13.783 -6.738 -1.236 1.00 97.44 91 HIS A N 1
ATOM 674 C CA . HIS A 1 91 ? 12.763 -5.683 -1.203 1.00 97.44 91 HIS A CA 1
ATOM 675 C C . HIS A 1 91 ? 13.095 -4.541 -0.233 1.00 97.44 91 HIS A C 1
ATOM 677 O O . HIS A 1 91 ? 12.246 -3.674 -0.029 1.00 97.44 91 HIS A O 1
ATOM 683 N N . ALA A 1 92 ? 14.291 -4.538 0.371 1.00 96.44 92 ALA A N 1
ATOM 684 C CA . ALA A 1 92 ? 14.736 -3.553 1.360 1.00 96.44 92 ALA A CA 1
ATOM 685 C C . ALA A 1 92 ? 13.669 -3.303 2.449 1.00 96.44 92 ALA A C 1
ATOM 687 O O . ALA A 1 92 ? 13.126 -2.199 2.552 1.00 96.44 92 ALA A O 1
ATOM 688 N N . PRO A 1 93 ? 13.303 -4.346 3.216 1.00 96.44 93 PRO A N 1
ATOM 689 C CA . PRO A 1 93 ? 12.155 -4.286 4.103 1.00 96.44 93 PRO A CA 1
ATOM 690 C C . PRO A 1 93 ? 12.359 -3.283 5.240 1.00 96.44 93 PRO A C 1
ATOM 692 O O . PRO A 1 93 ? 13.447 -3.180 5.811 1.00 96.44 93 PRO A O 1
ATOM 695 N N . ALA A 1 94 ? 11.282 -2.600 5.617 1.00 94.62 94 ALA A N 1
ATOM 696 C CA . ALA A 1 94 ? 11.217 -1.779 6.819 1.00 94.62 94 ALA A CA 1
ATOM 697 C C . ALA A 1 94 ? 9.922 -2.064 7.585 1.00 94.62 94 ALA A C 1
ATOM 699 O O . ALA A 1 94 ? 8.972 -2.626 7.039 1.00 94.62 94 ALA A O 1
ATOM 700 N N . VAL A 1 95 ? 9.909 -1.697 8.864 1.00 95.50 95 VAL A N 1
ATOM 701 C CA . VAL A 1 95 ? 8.781 -1.933 9.765 1.00 95.50 95 VAL A CA 1
ATOM 702 C C . VAL A 1 95 ? 8.229 -0.595 10.234 1.00 95.50 95 VAL A C 1
ATOM 704 O O . VAL A 1 95 ? 8.976 0.234 10.755 1.00 95.50 95 VAL A O 1
ATOM 707 N N . GLU A 1 96 ? 6.924 -0.406 10.072 1.00 94.44 96 GLU A N 1
ATOM 708 C CA . GLU A 1 96 ? 6.180 0.767 10.529 1.00 94.44 96 GLU A CA 1
ATOM 709 C C . GLU A 1 96 ? 5.166 0.340 11.603 1.00 94.44 96 GLU A C 1
ATOM 711 O O . GLU A 1 96 ? 4.511 -0.697 11.483 1.00 94.44 96 GLU A O 1
ATOM 716 N N . GLY A 1 97 ? 5.060 1.121 12.681 1.00 95.81 97 GLY A N 1
ATOM 717 C CA . GLY A 1 97 ? 4.010 0.962 13.688 1.00 95.81 97 GLY A CA 1
ATOM 718 C C . GLY A 1 97 ? 2.854 1.900 13.369 1.00 95.81 97 GLY A C 1
ATOM 719 O O . GLY A 1 97 ? 3.071 3.104 13.249 1.00 95.81 97 GLY A O 1
ATOM 720 N N . GLU A 1 98 ? 1.647 1.357 13.238 1.00 96.12 98 GLU A N 1
ATOM 721 C CA . GLU A 1 98 ? 0.498 2.065 12.675 1.00 96.12 98 GLU A CA 1
ATOM 722 C C . GLU A 1 98 ? -0.761 1.916 13.537 1.00 96.12 98 GLU A C 1
ATOM 724 O O . GLU A 1 98 ? -0.920 0.959 14.300 1.00 96.12 98 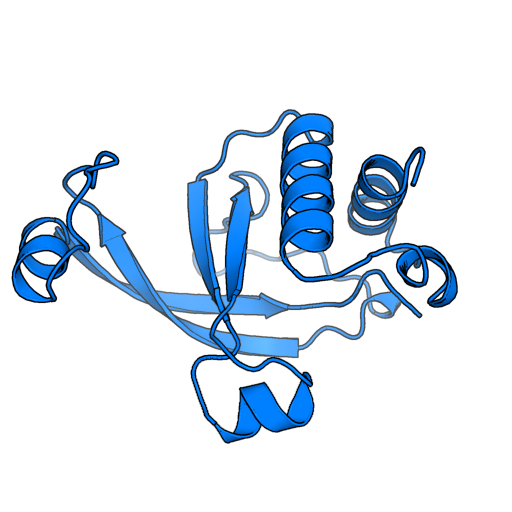GLU A O 1
ATOM 729 N N . PHE A 1 99 ? -1.694 2.857 13.376 1.00 96.69 99 PHE A N 1
ATOM 730 C CA . PHE A 1 99 ? -3.064 2.704 13.863 1.00 96.69 99 PHE A CA 1
ATOM 731 C C . PHE A 1 99 ? -3.933 2.094 12.764 1.00 96.69 99 PHE A C 1
ATOM 733 O O . PHE A 1 99 ? -4.059 2.652 11.674 1.00 96.69 99 PHE A O 1
ATOM 740 N N . VAL A 1 100 ? -4.570 0.966 13.067 1.00 97.50 100 VAL A N 1
ATOM 741 C CA . VAL A 1 100 ? -5.506 0.286 12.172 1.00 97.50 100 VAL A CA 1
ATOM 742 C C . VAL A 1 100 ? -6.925 0.620 12.608 1.00 97.50 100 VAL A C 1
ATOM 744 O O . VAL A 1 100 ? -7.358 0.253 13.702 1.00 97.50 100 VAL A O 1
ATOM 747 N N . PHE A 1 101 ? -7.648 1.317 11.737 1.00 97.50 101 PHE A N 1
ATOM 748 C CA . PHE A 1 101 ? -9.062 1.629 11.917 1.00 97.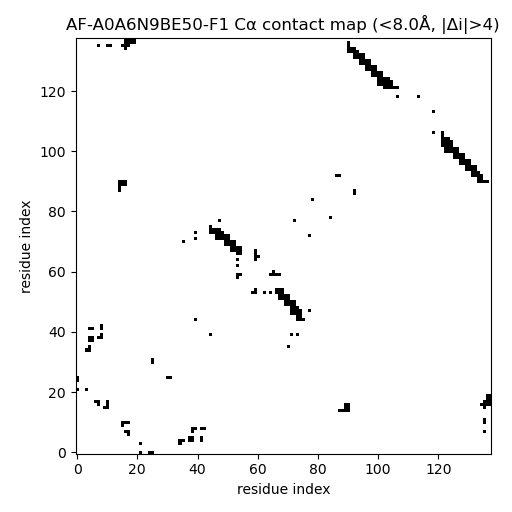50 101 PHE A CA 1
ATOM 749 C C . PHE A 1 101 ? -9.903 0.474 11.375 1.00 97.50 101 PHE A C 1
ATOM 751 O O . PHE A 1 101 ? -9.865 0.170 10.182 1.00 97.50 101 PHE A O 1
ATOM 758 N N . VAL A 1 102 ? -10.658 -0.177 12.256 1.00 97.38 102 VAL A N 1
ATOM 759 C CA . VAL A 1 102 ? -11.583 -1.251 11.895 1.00 97.38 102 VAL A CA 1
ATOM 760 C C . VAL A 1 102 ? -12.923 -0.620 11.546 1.00 97.38 102 VAL A C 1
ATOM 762 O O . VAL A 1 102 ? -13.567 -0.007 12.398 1.00 97.38 102 VAL A O 1
ATOM 765 N N . MET A 1 103 ? -13.344 -0.765 10.293 1.00 97.38 103 MET A N 1
ATOM 766 C CA . MET A 1 103 ? -14.612 -0.218 9.807 1.00 97.38 103 MET A CA 1
ATOM 767 C C . MET A 1 103 ? -15.773 -1.136 10.213 1.00 97.38 103 MET A C 1
ATOM 769 O O . MET A 1 103 ? -15.719 -2.339 9.969 1.00 97.38 103 MET A O 1
ATOM 773 N N . GLY A 1 104 ? -16.815 -0.579 10.832 1.00 97.38 104 GLY A N 1
ATOM 774 C CA . GLY A 1 104 ? -18.094 -1.261 11.075 1.00 97.38 104 GLY A CA 1
ATOM 775 C C . GLY A 1 104 ? -19.095 -1.060 9.947 1.00 97.38 104 GLY A C 1
ATOM 776 O O . GLY A 1 104 ? -19.907 -1.941 9.677 1.00 97.38 104 GLY A O 1
ATOM 777 N N . GLU A 1 105 ? -18.993 0.071 9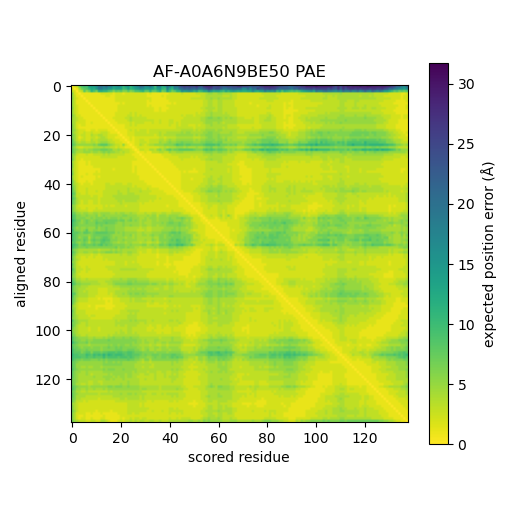.253 1.00 96.31 105 GLU A N 1
ATOM 778 C CA . GLU A 1 105 ? -19.843 0.410 8.119 1.00 96.31 105 GLU A CA 1
ATOM 779 C C . GLU A 1 105 ? -19.000 0.788 6.899 1.00 96.31 105 GLU A C 1
ATOM 781 O O . GLU A 1 105 ? -17.863 1.257 7.000 1.00 96.31 105 GLU A O 1
ATOM 786 N N . GLY A 1 106 ? -19.560 0.553 5.713 1.00 94.75 106 GLY A N 1
ATOM 787 C CA . GLY A 1 106 ? -18.937 0.975 4.467 1.00 94.75 106 GLY A CA 1
ATOM 788 C C . GLY A 1 106 ? -19.069 2.483 4.252 1.00 94.75 106 GLY A C 1
ATOM 789 O O . GLY A 1 106 ? -20.072 3.086 4.617 1.00 94.75 106 GLY A O 1
ATOM 790 N N . LEU A 1 107 ? -18.086 3.071 3.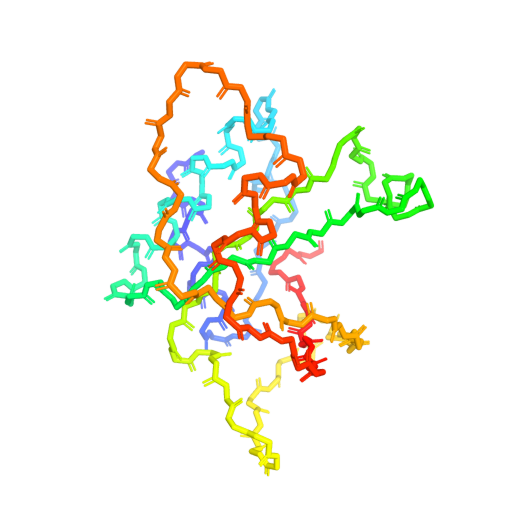571 1.00 95.44 107 LEU A N 1
ATOM 791 C CA . LEU A 1 107 ? -18.127 4.450 3.076 1.00 95.44 107 LEU A CA 1
ATOM 792 C C . LEU A 1 107 ? -18.325 4.422 1.546 1.00 95.44 107 LEU A C 1
ATOM 794 O O . LEU A 1 107 ? -17.336 4.445 0.805 1.00 95.44 107 LEU A O 1
ATOM 798 N N . PRO A 1 108 ? -19.568 4.278 1.039 1.00 94.88 108 PRO A N 1
ATOM 799 C CA . PRO A 1 108 ? -19.820 4.150 -0.395 1.00 94.88 108 PRO A CA 1
ATOM 800 C C . PRO A 1 108 ? -19.470 5.446 -1.148 1.00 94.88 108 PRO A C 1
ATOM 802 O O . PRO A 1 108 ? -19.651 6.533 -0.599 1.00 94.88 108 PRO A O 1
ATOM 805 N N . PRO A 1 109 ? -19.010 5.370 -2.411 1.00 94.25 109 PRO A N 1
ATOM 806 C CA . PRO A 1 109 ? -18.693 6.559 -3.199 1.00 94.25 109 PRO A CA 1
ATOM 807 C C . PRO A 1 109 ? -19.862 7.550 -3.253 1.00 94.25 109 PRO A C 1
ATOM 809 O O . PRO A 1 109 ? -21.003 7.157 -3.497 1.00 94.25 109 PRO A O 1
ATOM 812 N N . ARG A 1 110 ? -19.566 8.838 -3.063 1.00 95.50 110 ARG A N 1
ATOM 813 C CA . ARG A 1 110 ? -20.528 9.943 -3.161 1.00 95.50 110 ARG A CA 1
ATOM 814 C C . ARG A 1 110 ? -19.848 11.167 -3.782 1.00 95.50 110 ARG A C 1
ATOM 816 O O . ARG A 1 110 ? -18.622 11.223 -3.830 1.00 95.50 110 ARG A O 1
ATOM 823 N N . GLU A 1 111 ? -20.631 12.124 -4.278 1.00 95.38 111 GLU A N 1
ATOM 824 C CA . GLU A 1 111 ? -20.088 13.313 -4.959 1.00 95.38 111 GLU A CA 1
ATOM 825 C C . GLU A 1 111 ? -19.298 14.228 -4.012 1.00 95.38 111 GLU A C 1
ATOM 827 O O . GLU A 1 111 ? -18.237 14.732 -4.374 1.00 95.38 111 GLU A O 1
ATOM 832 N N . ALA A 1 112 ? -19.804 14.430 -2.793 1.00 95.56 112 ALA A N 1
ATOM 833 C CA . ALA A 1 112 ? -19.147 15.243 -1.777 1.00 95.56 112 ALA A CA 1
ATOM 834 C C . ALA A 1 112 ? -18.070 14.441 -1.018 1.00 95.56 112 ALA A C 1
ATOM 836 O O . ALA A 1 112 ? -18.287 13.264 -0.711 1.00 95.56 112 ALA A O 1
ATOM 837 N N . PRO A 1 113 ? -16.935 15.057 -0.644 1.00 94.44 113 PRO A N 1
ATOM 838 C CA . PRO A 1 113 ? -15.935 14.385 0.178 1.00 94.44 113 PRO A CA 1
ATOM 839 C C . PRO A 1 113 ? -16.527 13.935 1.520 1.00 94.44 113 PRO A C 1
ATOM 841 O O . PRO A 1 113 ? -17.527 14.474 1.998 1.00 94.44 113 PRO A O 1
ATOM 844 N N . PHE A 1 114 ? -15.918 12.912 2.115 1.00 95.50 114 PHE A N 1
ATOM 845 C CA . PHE A 1 114 ? -16.209 12.527 3.492 1.00 95.50 114 PHE A CA 1
ATOM 846 C C . PHE A 1 114 ? -15.592 13.533 4.458 1.00 95.50 114 PHE A C 1
ATOM 848 O O . PHE A 1 114 ? -14.410 13.859 4.336 1.00 95.50 114 PHE A O 1
ATOM 855 N N . GLU A 1 115 ? -16.386 13.987 5.420 1.00 96.38 115 GLU A N 1
ATOM 856 C CA . GLU A 1 115 ? -15.895 14.742 6.563 1.00 96.38 115 GLU A CA 1
ATOM 857 C C . GLU A 1 115 ? -15.383 13.777 7.635 1.00 96.38 115 GLU A C 1
ATOM 859 O O . GLU A 1 115 ? -15.639 12.567 7.609 1.00 96.38 115 GLU A O 1
ATOM 864 N N . ARG A 1 116 ? -14.642 14.307 8.611 1.00 96.12 116 ARG A N 1
ATOM 865 C CA . ARG A 1 116 ? -14.092 13.491 9.700 1.00 96.12 116 ARG A CA 1
ATOM 866 C C . ARG A 1 116 ? -15.196 12.736 10.434 1.00 96.12 116 ARG A C 1
ATOM 868 O O . ARG A 1 116 ? -15.018 11.567 10.757 1.00 96.12 116 ARG 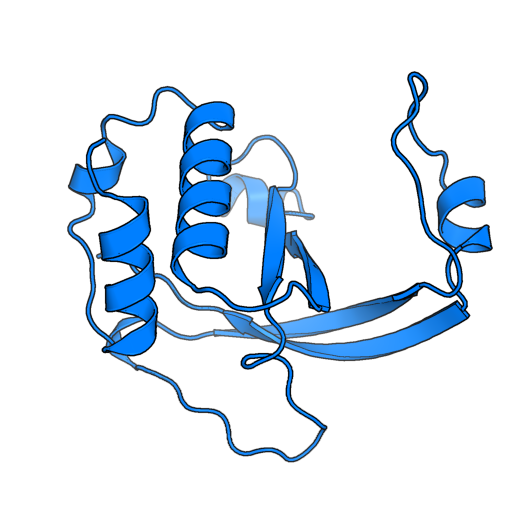A O 1
ATOM 875 N N . GLU A 1 117 ? -16.313 13.396 10.696 1.00 96.88 117 GLU A N 1
ATOM 876 C CA . GLU A 1 117 ? -17.442 12.849 11.439 1.00 96.88 117 GLU A CA 1
ATOM 877 C C . GLU A 1 117 ? -18.090 11.676 10.693 1.00 96.88 117 GLU A C 1
ATOM 879 O O . GLU A 1 117 ? -18.422 10.681 11.334 1.00 96.88 117 GLU A O 1
ATOM 884 N N . ASP A 1 118 ? -18.185 11.740 9.356 1.00 96.06 118 ASP A N 1
ATOM 885 C CA . ASP A 1 118 ? -18.663 10.616 8.540 1.00 96.06 118 ASP A CA 1
ATOM 886 C C . ASP A 1 118 ? -17.756 9.387 8.718 1.00 96.06 118 ASP A C 1
ATOM 888 O O . ASP A 1 118 ? -18.229 8.273 8.937 1.00 96.06 118 ASP A O 1
ATOM 892 N N . VAL A 1 119 ? -16.435 9.592 8.639 1.00 96.06 119 VAL A N 1
ATOM 893 C CA . VAL A 1 119 ? -15.454 8.504 8.763 1.00 96.06 119 VAL A CA 1
ATOM 894 C C . VAL A 1 119 ? -15.479 7.922 10.172 1.00 96.06 119 VAL A C 1
ATOM 896 O O . VAL A 1 119 ? -15.519 6.706 10.326 1.00 96.06 119 VAL A O 1
ATOM 899 N N . MET A 1 120 ? -15.487 8.774 11.199 1.00 97.00 120 MET A N 1
ATOM 900 C CA . MET A 1 120 ? -15.491 8.334 12.595 1.00 97.00 120 MET A CA 1
ATOM 901 C C . MET A 1 120 ? -16.761 7.566 12.961 1.00 97.00 120 MET A C 1
ATOM 903 O O . MET A 1 120 ? -16.672 6.622 13.739 1.00 97.00 120 MET A O 1
ATOM 907 N N . ALA A 1 121 ? -17.916 7.923 12.390 1.00 97.38 121 ALA A N 1
ATOM 908 C CA . ALA A 1 121 ? -19.156 7.173 12.584 1.00 97.38 121 ALA A CA 1
ATOM 909 C C . ALA A 1 121 ? -19.086 5.753 11.994 1.00 97.38 121 ALA A C 1
ATOM 911 O O . ALA A 1 121 ? -19.672 4.830 12.550 1.00 97.38 121 ALA A O 1
ATOM 912 N N . ALA A 1 122 ? -18.332 5.565 10.906 1.00 97.88 122 ALA A N 1
ATOM 913 C CA . ALA A 1 122 ? -18.143 4.264 10.272 1.00 97.88 122 ALA A CA 1
ATOM 914 C C . ALA A 1 122 ? -17.064 3.390 10.947 1.00 97.88 122 ALA A C 1
ATOM 916 O O . ALA A 1 122 ? -16.959 2.200 10.638 1.00 97.88 122 ALA A O 1
ATOM 917 N N . VAL A 1 123 ? -16.249 3.945 11.852 1.00 98.19 123 VAL A N 1
ATOM 918 C CA . VAL A 1 123 ? -15.203 3.210 12.583 1.00 98.19 123 VAL A CA 1
ATOM 919 C C . VAL A 1 123 ? -15.812 2.486 13.785 1.00 98.19 123 VAL A C 1
ATOM 921 O O . VAL A 1 123 ? -16.339 3.101 14.706 1.00 98.19 123 VAL A O 1
ATOM 924 N N . MET A 1 124 ? -15.669 1.163 13.813 1.00 98.06 124 MET A N 1
ATOM 925 C CA . MET A 1 124 ? -16.088 0.304 14.926 1.00 98.06 124 MET A CA 1
ATOM 926 C C . MET A 1 124 ? -15.024 0.202 16.023 1.00 98.06 124 MET A C 1
ATOM 928 O O . MET A 1 124 ? -15.346 -0.047 17.183 1.00 98.06 124 MET A O 1
ATOM 932 N N . GLY A 1 125 ? -13.750 0.381 15.677 1.00 97.94 125 GLY A N 1
ATOM 933 C CA . GLY A 1 125 ? -12.665 0.319 16.646 1.00 97.94 125 GLY A CA 1
ATOM 934 C C . GLY A 1 125 ? -11.314 0.694 16.060 1.00 97.94 125 GLY A C 1
ATOM 935 O O . GLY A 1 125 ? -11.159 0.858 14.850 1.00 97.94 125 GLY A O 1
ATOM 936 N N . VAL A 1 126 ? -10.322 0.819 16.938 1.00 97.81 126 VAL A N 1
ATOM 937 C CA . VAL A 1 126 ? -8.930 1.084 16.568 1.00 97.81 126 VAL A CA 1
ATOM 938 C C . VAL A 1 126 ? -8.038 0.085 17.288 1.00 97.81 126 VAL A C 1
ATOM 940 O O . VAL A 1 126 ? -8.215 -0.162 18.480 1.00 97.81 126 VAL A O 1
ATOM 943 N N . THR A 1 127 ? -7.066 -0.465 16.570 1.00 97.25 127 THR A N 1
ATOM 944 C CA . THR A 1 127 ? -5.999 -1.298 17.134 1.00 97.25 127 THR A CA 1
ATOM 945 C C . THR A 1 127 ? -4.635 -0.800 16.669 1.00 97.25 127 THR A C 1
ATOM 947 O O . THR A 1 127 ? -4.528 -0.073 15.682 1.00 97.25 127 THR A O 1
ATOM 950 N N . GLY A 1 128 ? -3.579 -1.191 17.380 1.00 97.25 128 GLY A N 1
ATOM 951 C CA . GLY A 1 128 ? -2.228 -1.112 16.838 1.00 97.25 128 GLY A CA 1
ATOM 952 C C . GLY A 1 128 ? -2.030 -2.172 15.754 1.00 97.25 128 GLY A C 1
ATOM 953 O O . GLY A 1 128 ? -2.571 -3.275 15.854 1.00 97.25 128 GLY A O 1
ATOM 954 N N . GLY A 1 129 ? -1.250 -1.834 14.734 1.00 96.88 129 GLY A N 1
ATOM 955 C CA . GLY A 1 129 ? -0.810 -2.748 13.690 1.00 96.88 129 GLY A CA 1
ATOM 956 C C . GLY A 1 129 ? 0.656 -2.524 13.351 1.00 96.88 129 GLY A C 1
ATOM 957 O O . GLY A 1 129 ? 1.225 -1.468 13.627 1.00 96.88 129 GLY A O 1
ATOM 958 N N . ILE A 1 130 ? 1.265 -3.544 12.759 1.00 96.81 130 ILE A N 1
ATOM 959 C CA . ILE A 1 130 ? 2.621 -3.475 12.227 1.00 96.81 130 ILE A CA 1
ATOM 960 C C . ILE A 1 130 ? 2.520 -3.635 10.718 1.00 96.81 130 ILE A C 1
ATOM 962 O O . ILE A 1 130 ? 1.929 -4.603 10.239 1.00 96.81 130 ILE A O 1
ATOM 966 N N . GLU A 1 131 ? 3.117 -2.712 9.973 1.00 96.81 131 GLU A N 1
ATOM 967 C CA . GLU A 1 131 ? 3.258 -2.839 8.530 1.00 96.81 131 GLU A CA 1
ATOM 968 C C . GLU A 1 131 ? 4.701 -3.174 8.169 1.00 96.81 131 GLU A C 1
ATOM 970 O O . GLU A 1 131 ? 5.638 -2.460 8.527 1.00 96.81 131 GLU A O 1
ATOM 975 N N . VAL A 1 132 ? 4.875 -4.265 7.424 1.00 96.31 132 VAL A N 1
ATOM 976 C CA . VAL A 1 132 ? 6.153 -4.602 6.799 1.00 96.31 132 VAL A CA 1
ATOM 977 C C . VAL A 1 132 ? 6.128 -4.086 5.365 1.00 96.31 132 VAL A C 1
ATOM 979 O O . VAL A 1 132 ? 5.485 -4.667 4.485 1.00 96.31 132 VAL A O 1
ATOM 982 N N . VAL A 1 133 ? 6.821 -2.976 5.132 1.00 94.88 133 VAL A N 1
ATOM 983 C CA . VAL A 1 133 ? 6.919 -2.332 3.818 1.00 94.88 133 VAL A CA 1
ATOM 984 C C . VAL A 1 133 ? 8.138 -2.841 3.054 1.00 94.88 133 VAL A C 1
ATOM 986 O O . VAL A 1 133 ? 9.096 -3.336 3.642 1.00 94.88 133 VAL A O 1
ATOM 989 N N . GLY A 1 134 ? 8.112 -2.719 1.727 1.00 95.00 134 GLY A N 1
ATOM 990 C CA . GLY A 1 134 ? 9.243 -3.069 0.867 1.00 95.00 134 GLY A CA 1
ATOM 991 C C . GLY A 1 134 ? 8.992 -2.710 -0.597 1.00 95.00 134 GLY A C 1
ATOM 992 O O . GLY A 1 134 ? 7.841 -2.717 -1.055 1.00 95.00 134 GLY A O 1
ATOM 993 N N . SER A 1 135 ? 10.067 -2.409 -1.324 1.00 95.19 135 SER A N 1
ATOM 994 C CA . SER A 1 135 ? 10.057 -2.050 -2.746 1.00 95.19 135 SER A CA 1
ATOM 995 C C . SER A 1 135 ? 10.149 -3.288 -3.639 1.00 95.19 135 SER A C 1
ATOM 997 O O . SER A 1 135 ? 10.803 -4.266 -3.296 1.00 95.19 135 SER A O 1
ATOM 999 N N . ARG A 1 136 ? 9.493 -3.247 -4.804 1.00 96.69 136 ARG A N 1
ATOM 1000 C CA . ARG A 1 136 ? 9.718 -4.208 -5.904 1.00 96.69 136 ARG A CA 1
ATOM 1001 C C . ARG A 1 136 ? 10.533 -3.606 -7.048 1.00 96.69 136 ARG A C 1
ATOM 1003 O O . ARG A 1 136 ? 10.746 -4.286 -8.041 1.00 96.69 136 ARG A O 1
ATOM 1010 N N . PHE A 1 137 ? 10.947 -2.353 -6.918 1.00 95.69 137 PHE A N 1
ATOM 1011 C CA . PHE A 1 137 ? 11.868 -1.710 -7.843 1.00 95.69 137 PHE A CA 1
ATOM 1012 C C . PHE A 1 137 ? 13.285 -1.752 -7.287 1.00 95.69 137 PHE A C 1
ATOM 1014 O O . PHE A 1 137 ? 13.448 -1.705 -6.063 1.00 95.69 137 PHE A O 1
ATOM 1021 N N . GLU A 1 138 ? 14.251 -1.825 -8.199 1.00 94.12 138 GLU A N 1
ATOM 1022 C CA . GLU A 1 138 ? 15.666 -1.537 -7.931 1.00 94.12 138 GLU A CA 1
ATOM 1023 C C . GLU A 1 138 ? 15.899 -0.125 -7.375 1.00 94.12 138 GLU A C 1
ATOM 1025 O O . GLU A 1 138 ? 15.118 0.801 -7.718 1.00 94.12 138 GLU A O 1
#

Foldseek 3Di:
DVPLLLLLLVCVVVLAADEPCVCVPQPDDVSVVVSQVSNVVNNVFDFPAKDKPPPDPVSCVVVVHPDIDIHTHGDVQDDDPPDDDDDRVSQVKDKDKDKDFAFQDDDDDDPDDDDPVNRVVRTPDIDIDMDIDGHRHD

Radius of gyration: 16.18 Å; Cα contacts (8 Å, |Δi|>4): 169; chains: 1; bounding box: 36×32×38 Å